Protein AF-A0A4Y2TNI6-F1 (afdb_monomer)

Sequence (140 aa):
MRSSSRESILFATGHGPFPSYLYRFRLHHSDICTCGEKGDPLHYATSCHMTLSYHFTKPSAENTLLWWKSVLSNKLSRIKISKLISFLTENENLIKQPPDATSSSDSDPDFSPSPRPQTYGLRPSRGSIPRTLISPPKSM

Radius of gyration: 30.67 Å; Cα contacts (8 Å, |Δi|>4): 118; chains: 1; bounding box: 80×52×59 Å

Solvent-accessible surface area (backbone atoms only — not comparable to full-atom values): 9098 Å² total; per-residue (Å²): 130,85,85,76,53,72,43,52,52,25,51,76,71,42,46,66,81,28,29,40,36,30,28,76,71,69,74,39,97,47,36,48,29,79,87,75,47,64,18,39,52,66,38,48,34,41,69,36,81,91,32,61,95,49,49,47,85,68,64,54,85,91,42,42,67,59,46,52,53,49,43,70,69,35,70,68,46,39,53,45,43,36,52,46,49,50,50,40,57,78,41,41,74,72,50,51,72,76,82,77,74,88,74,83,76,81,73,75,81,85,79,80,83,80,89,79,85,92,85,82,89,88,86,90,90,86,86,85,86,84,89,81,90,80,84,84,85,81,87,131

Organism: Araneus ventricosus (NCBI:txid182803)

Mean predicted aligned error: 15.19 Å

Secondary structure (DSSP, 8-state):
--PPPHHHHHHHHT-SS-HHHHHHTTSSS-SB-TTSSB--HHHHHHT-GGGGGGPPPPPPGGGHHHHHHHHHH-HHHHHHHHHHHHHHHHTGGGTSPPPPP---------------------------------PPPPP-

Structure (mmCIF, N/CA/C/O backbone):
data_AF-A0A4Y2TNI6-F1
#
_entry.id   AF-A0A4Y2TNI6-F1
#
loop_
_atom_site.group_PDB
_atom_site.id
_atom_site.type_symbol
_atom_site.label_atom_id
_atom_site.label_alt_id
_atom_site.label_comp_id
_atom_site.label_asym_id
_atom_site.label_entity_id
_atom_site.label_seq_id
_atom_site.pdbx_PDB_ins_code
_atom_site.Cartn_x
_atom_site.Cartn_y
_atom_site.Cartn_z
_atom_site.occupancy
_atom_site.B_iso_or_equiv
_atom_site.auth_seq_id
_atom_site.auth_comp_id
_atom_site.auth_asym_id
_atom_site.auth_atom_id
_atom_site.pdbx_PDB_model_num
ATOM 1 N N . MET A 1 1 ? -15.536 -12.983 14.834 1.00 43.75 1 MET A N 1
ATOM 2 C CA . MET A 1 1 ? -14.379 -12.854 13.917 1.00 43.75 1 MET A CA 1
ATOM 3 C C . MET A 1 1 ? -14.435 -11.481 13.263 1.00 43.75 1 MET A C 1
ATOM 5 O O . MET A 1 1 ? -15.490 -11.104 12.774 1.00 43.75 1 MET A O 1
ATOM 9 N N . ARG A 1 2 ? -13.358 -10.690 13.322 1.00 57.38 2 ARG A N 1
ATOM 10 C CA . ARG A 1 2 ? -13.290 -9.369 12.670 1.00 57.38 2 ARG A CA 1
ATOM 11 C C . ARG A 1 2 ? -13.332 -9.638 11.160 1.00 57.38 2 ARG A C 1
ATOM 13 O O . ARG A 1 2 ? -12.394 -10.243 10.654 1.00 57.38 2 ARG A O 1
ATOM 20 N N . SER A 1 3 ? -14.414 -9.289 10.459 1.00 57.88 3 SER A N 1
ATOM 21 C CA . SER A 1 3 ? -14.469 -9.504 9.008 1.00 57.88 3 SER A CA 1
ATOM 22 C C . SER A 1 3 ? -13.330 -8.712 8.357 1.00 57.88 3 SER A C 1
ATOM 24 O O . SER A 1 3 ? -13.149 -7.513 8.611 1.00 57.88 3 SER A O 1
ATOM 26 N N . SER A 1 4 ? -12.475 -9.416 7.618 1.00 67.50 4 SER A N 1
ATOM 27 C CA . SER A 1 4 ? -11.445 -8.801 6.785 1.00 67.50 4 SER A CA 1
ATOM 28 C C . SER A 1 4 ? -12.081 -8.469 5.441 1.00 67.50 4 SER A C 1
ATOM 30 O O . SER A 1 4 ? -12.823 -9.293 4.907 1.00 67.50 4 SER A O 1
ATOM 32 N N . SER A 1 5 ? -11.845 -7.268 4.913 1.00 86.12 5 SER A N 1
ATOM 33 C CA . SER A 1 5 ? -12.307 -6.930 3.564 1.00 86.12 5 SER A CA 1
ATOM 34 C C . SER A 1 5 ? -11.434 -7.631 2.522 1.00 86.12 5 SER A C 1
ATOM 36 O O . SER A 1 5 ? -10.264 -7.929 2.788 1.00 86.12 5 SER A O 1
ATOM 38 N N . ARG A 1 6 ? -11.981 -7.874 1.325 1.00 92.88 6 ARG A N 1
ATOM 39 C CA . ARG A 1 6 ? -11.230 -8.446 0.195 1.00 92.88 6 ARG A CA 1
ATOM 40 C C . ARG A 1 6 ? -9.945 -7.658 -0.065 1.00 92.88 6 ARG A C 1
ATOM 42 O O . ARG A 1 6 ? -8.889 -8.255 -0.232 1.00 92.88 6 ARG A O 1
ATOM 49 N N . GLU A 1 7 ? -10.010 -6.331 -0.021 1.00 94.69 7 GLU A N 1
ATOM 50 C CA . GLU A 1 7 ? -8.860 -5.454 -0.272 1.00 94.69 7 GLU A CA 1
ATOM 51 C C . GLU A 1 7 ? -7.790 -5.588 0.815 1.00 94.69 7 GLU A C 1
ATOM 53 O O . GLU A 1 7 ? -6.602 -5.574 0.509 1.00 94.69 7 GLU A O 1
ATOM 58 N N . SER A 1 8 ? -8.192 -5.781 2.078 1.00 93.19 8 SER A N 1
ATOM 59 C CA . SER A 1 8 ? -7.243 -6.018 3.174 1.00 93.19 8 SER A CA 1
ATOM 60 C C . SER A 1 8 ? -6.477 -7.329 2.975 1.00 93.19 8 SER A C 1
ATOM 62 O O . SER A 1 8 ? -5.286 -7.395 3.268 1.00 93.19 8 SER A O 1
ATOM 64 N N . ILE A 1 9 ? -7.146 -8.368 2.461 1.00 94.50 9 ILE A N 1
ATOM 65 C CA . ILE A 1 9 ? -6.521 -9.661 2.148 1.00 94.50 9 ILE A CA 1
ATOM 66 C C . ILE A 1 9 ? -5.551 -9.511 0.974 1.00 94.50 9 ILE A C 1
ATOM 68 O O . ILE A 1 9 ? -4.411 -9.960 1.073 1.00 94.50 9 ILE A O 1
ATOM 72 N N . LEU A 1 10 ? -5.978 -8.851 -0.107 1.00 95.62 10 LEU A N 1
ATOM 73 C CA . LEU A 1 10 ? -5.131 -8.569 -1.270 1.00 95.62 10 LEU A CA 1
ATOM 74 C C . LEU A 1 10 ? -3.859 -7.822 -0.857 1.00 95.62 10 LEU A C 1
ATOM 76 O O . LEU A 1 10 ? -2.754 -8.272 -1.138 1.00 95.62 10 LEU A O 1
ATOM 80 N N . PHE A 1 11 ? -4.014 -6.747 -0.087 1.00 96.25 11 PHE A N 1
ATOM 81 C CA . PHE A 1 11 ? -2.901 -5.958 0.423 1.00 96.25 11 PHE A CA 1
ATOM 82 C C . PHE A 1 11 ? -1.943 -6.779 1.303 1.00 96.25 11 PHE A C 1
ATOM 84 O O . PHE A 1 11 ? -0.738 -6.772 1.068 1.00 96.25 11 PHE A O 1
ATOM 91 N N . ALA A 1 12 ? -2.465 -7.532 2.279 1.00 95.12 12 ALA A N 1
ATOM 92 C CA . ALA A 1 12 ? -1.649 -8.310 3.219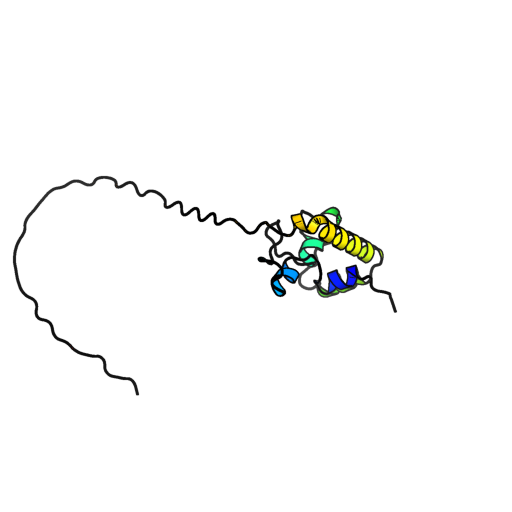 1.00 95.12 12 ALA A CA 1
ATOM 93 C C . ALA A 1 12 ? -0.884 -9.465 2.558 1.00 95.12 12 ALA A C 1
ATOM 95 O O . ALA A 1 12 ? 0.217 -9.811 2.976 1.00 95.12 12 ALA A O 1
ATOM 96 N N . THR A 1 13 ? -1.480 -10.084 1.543 1.00 95.06 13 THR A N 1
ATOM 97 C CA . THR A 1 13 ? -0.887 -11.222 0.823 1.00 95.06 13 THR A CA 1
ATOM 98 C C . THR A 1 13 ? -0.076 -10.788 -0.395 1.00 95.06 13 THR A C 1
ATOM 100 O O . THR A 1 13 ? 0.467 -11.637 -1.104 1.00 95.06 13 THR A O 1
ATOM 103 N N . GLY A 1 14 ? -0.038 -9.484 -0.679 1.00 95.38 14 GLY A N 1
ATOM 104 C CA . GLY A 1 14 ? 0.512 -8.930 -1.907 1.00 95.38 14 GLY A CA 1
ATOM 105 C C . GLY A 1 14 ? -0.146 -9.463 -3.169 1.00 95.38 14 GLY A C 1
ATOM 106 O O . GLY A 1 14 ? 0.529 -9.597 -4.173 1.00 95.38 14 GLY A O 1
ATOM 107 N N . HIS A 1 15 ? -1.431 -9.808 -3.120 1.00 93.44 15 HIS A N 1
ATOM 108 C CA . HIS A 1 15 ? -2.215 -10.187 -4.294 1.00 93.44 15 HIS A CA 1
ATOM 109 C C . HIS A 1 15 ? -2.911 -8.972 -4.905 1.00 93.44 15 HIS A C 1
ATOM 111 O O . HIS A 1 15 ? -3.199 -7.995 -4.219 1.00 93.44 15 HIS A O 1
ATOM 117 N N . GLY A 1 16 ? -3.257 -9.064 -6.187 1.00 90.50 16 GLY A N 1
ATOM 118 C CA . GLY A 1 16 ? -4.058 -8.050 -6.874 1.00 90.50 16 GLY A CA 1
ATOM 119 C C . GLY A 1 16 ? -3.227 -7.190 -7.831 1.00 90.50 16 GLY A C 1
ATOM 120 O O . GLY A 1 16 ? -2.380 -7.748 -8.530 1.00 90.50 16 GLY A O 1
ATOM 121 N N . PRO A 1 17 ? -3.467 -5.867 -7.906 1.00 92.31 17 PRO A N 1
ATOM 122 C CA . PRO A 1 17 ? -2.933 -4.990 -8.955 1.00 92.31 17 PRO A CA 1
ATOM 123 C C . PRO A 1 17 ? -1.476 -4.559 -8.697 1.00 92.31 17 PRO A C 1
ATOM 125 O O . PRO A 1 17 ? -1.100 -3.419 -8.945 1.00 92.31 17 PRO A O 1
ATOM 128 N N . PHE A 1 18 ? -0.651 -5.447 -8.144 1.00 94.81 18 PHE A N 1
ATOM 129 C CA . PHE A 1 18 ? 0.743 -5.154 -7.819 1.00 94.81 18 PHE A CA 1
ATOM 130 C C . PHE A 1 18 ? 1.665 -5.731 -8.901 1.00 94.81 18 PHE A C 1
ATOM 132 O O . PHE A 1 18 ? 1.598 -6.942 -9.134 1.00 94.81 18 PHE A O 1
ATOM 139 N N . PRO A 1 19 ? 2.565 -4.942 -9.524 1.00 94.62 19 PRO A N 1
ATOM 140 C CA . PRO A 1 19 ? 3.543 -5.455 -10.487 1.00 94.62 19 PRO A CA 1
ATOM 141 C C . PRO A 1 19 ? 4.306 -6.679 -9.975 1.00 94.62 19 PRO A C 1
ATOM 143 O O . PRO A 1 19 ? 4.417 -7.678 -10.679 1.00 94.62 19 PRO A O 1
ATOM 146 N N . SER A 1 20 ? 4.732 -6.662 -8.708 1.00 95.88 20 SER A N 1
ATOM 147 C CA . SER A 1 20 ? 5.424 -7.795 -8.075 1.00 95.88 20 SER A CA 1
ATOM 148 C C . SER A 1 20 ? 4.613 -9.090 -8.039 1.00 95.88 20 SER A C 1
ATOM 150 O O . SER A 1 20 ? 5.168 -10.178 -8.204 1.00 95.88 20 SER A O 1
ATOM 152 N N . TYR A 1 21 ? 3.295 -8.990 -7.873 1.00 95.56 21 TYR A N 1
ATOM 153 C CA . TYR A 1 21 ? 2.392 -10.132 -7.938 1.00 95.56 21 TYR A CA 1
ATOM 154 C C . TYR A 1 21 ? 2.217 -10.624 -9.370 1.00 95.56 21 TYR A C 1
ATOM 156 O O . TYR A 1 21 ? 2.372 -11.814 -9.643 1.00 95.56 21 TYR A O 1
ATOM 164 N N . LEU A 1 22 ? 1.905 -9.707 -10.286 1.00 93.75 22 LEU A N 1
ATOM 165 C CA . LEU A 1 22 ? 1.622 -10.032 -11.681 1.00 93.75 22 LEU A CA 1
ATOM 166 C C . LEU A 1 22 ? 2.845 -10.650 -12.368 1.00 93.75 22 LEU A C 1
ATOM 168 O O . LEU A 1 22 ? 2.706 -11.650 -13.072 1.00 93.75 22 LEU A O 1
ATOM 172 N N . TYR A 1 23 ? 4.040 -10.125 -12.096 1.00 94.62 23 TYR A N 1
ATOM 173 C CA . TYR A 1 23 ? 5.307 -10.678 -12.570 1.00 94.62 23 TYR A CA 1
ATOM 174 C C . TYR A 1 23 ? 5.525 -12.117 -12.090 1.00 94.62 23 TYR A C 1
ATOM 176 O O . TYR A 1 23 ? 5.837 -13.002 -12.889 1.00 94.62 23 TYR A O 1
ATOM 184 N N . ARG A 1 24 ? 5.264 -12.396 -10.803 1.00 96.00 24 ARG A N 1
ATOM 185 C CA . ARG A 1 24 ? 5.402 -13.745 -10.227 1.00 96.00 24 ARG A C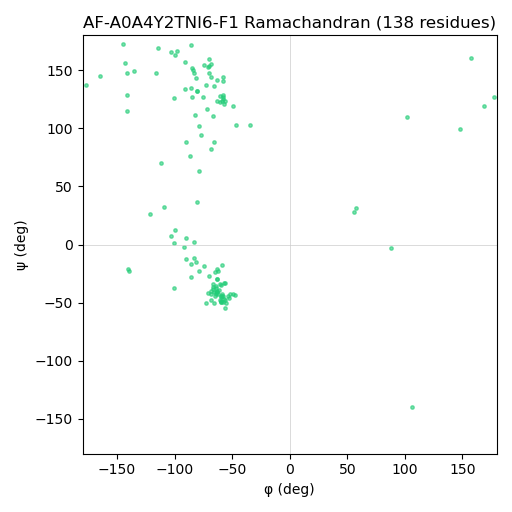A 1
ATOM 186 C C . ARG A 1 24 ? 4.556 -14.792 -10.960 1.00 96.00 24 ARG A C 1
ATOM 188 O O . ARG A 1 24 ? 4.976 -15.941 -11.067 1.00 96.00 24 ARG A O 1
ATOM 195 N N . PHE A 1 25 ? 3.389 -14.402 -11.469 1.00 94.12 25 PHE A N 1
ATOM 196 C CA . PHE A 1 25 ? 2.483 -15.278 -12.221 1.00 94.12 25 PHE A CA 1
ATOM 197 C C . PHE A 1 25 ? 2.585 -15.120 -13.742 1.00 94.12 25 PHE A C 1
ATOM 199 O O . PHE A 1 25 ? 1.733 -15.636 -14.459 1.00 94.12 25 PHE A O 1
ATOM 206 N N . ARG A 1 26 ? 3.623 -14.435 -14.245 1.00 93.88 26 ARG A N 1
ATOM 207 C CA . ARG A 1 26 ? 3.839 -14.178 -15.681 1.00 93.88 26 ARG A CA 1
ATOM 208 C C . ARG A 1 26 ? 2.656 -13.477 -16.366 1.00 93.88 26 ARG A C 1
ATOM 210 O O . ARG A 1 26 ? 2.445 -13.636 -17.563 1.00 93.88 26 ARG A O 1
ATOM 217 N N . LEU A 1 27 ? 1.895 -12.695 -15.602 1.00 91.38 27 LEU A N 1
ATOM 218 C CA . LEU A 1 27 ? 0.809 -11.839 -16.093 1.00 91.38 27 LEU A CA 1
ATOM 219 C C . LEU A 1 27 ? 1.311 -10.433 -16.465 1.00 91.38 27 LEU A C 1
ATOM 221 O O . LEU A 1 27 ? 0.582 -9.658 -17.078 1.00 91.38 27 LEU A O 1
ATOM 225 N N . HIS A 1 28 ? 2.543 -10.097 -16.077 1.00 90.06 28 HIS A N 1
ATOM 226 C CA . HIS A 1 28 ? 3.229 -8.853 -16.410 1.00 90.06 28 HIS A CA 1
ATOM 227 C C . HIS A 1 28 ? 4.724 -9.115 -16.645 1.00 90.06 28 HIS A C 1
ATOM 229 O O . HIS A 1 28 ? 5.264 -10.103 -16.144 1.00 90.06 28 HIS A O 1
ATOM 235 N N . HIS A 1 29 ? 5.387 -8.245 -17.410 1.00 90.88 29 HIS A N 1
ATOM 236 C CA . HIS A 1 29 ? 6.776 -8.431 -17.854 1.00 90.88 29 HIS A CA 1
ATOM 237 C C . HIS A 1 29 ? 7.824 -7.937 -16.840 1.00 90.88 29 HIS A C 1
ATOM 239 O O . HIS A 1 29 ? 8.983 -8.324 -16.936 1.00 90.88 29 HIS A O 1
ATOM 245 N N . SER A 1 30 ? 7.424 -7.119 -15.864 1.00 92.00 30 SER A N 1
ATOM 246 C CA . SER A 1 30 ? 8.311 -6.528 -14.851 1.00 92.00 30 SER A CA 1
ATOM 247 C C . SER A 1 30 ? 7.643 -6.480 -13.473 1.00 92.00 30 SER A C 1
ATOM 249 O O . SER A 1 30 ? 6.424 -6.318 -13.382 1.00 92.00 30 SER A O 1
ATOM 251 N N . ASP A 1 31 ? 8.417 -6.611 -12.394 1.00 94.94 31 ASP A N 1
ATOM 252 C CA . ASP A 1 31 ? 7.949 -6.376 -11.021 1.00 94.94 31 ASP A CA 1
ATOM 253 C C . ASP A 1 31 ? 8.125 -4.923 -10.557 1.00 94.94 31 ASP A C 1
ATOM 255 O O . ASP A 1 31 ? 7.837 -4.606 -9.399 1.00 94.94 31 ASP A O 1
ATOM 259 N N . ILE A 1 32 ? 8.565 -4.038 -11.452 1.00 94.25 32 ILE A N 1
ATOM 260 C CA . ILE A 1 32 ? 8.868 -2.637 -11.173 1.00 94.25 32 ILE A CA 1
ATOM 261 C C . ILE A 1 32 ? 7.626 -1.761 -11.400 1.00 94.25 32 ILE A C 1
ATOM 263 O O . ILE A 1 32 ? 6.897 -1.902 -12.379 1.00 94.25 32 ILE A O 1
ATOM 267 N N . CYS A 1 33 ? 7.367 -0.868 -10.447 1.00 92.00 33 CYS A N 1
ATOM 268 C CA . CYS A 1 33 ? 6.390 0.211 -10.522 1.00 92.00 33 CYS A CA 1
ATOM 269 C C . CYS A 1 33 ? 6.842 1.260 -11.543 1.00 92.00 33 CYS A C 1
ATOM 271 O O . CYS A 1 33 ? 8.035 1.459 -11.758 1.00 92.00 33 CYS A O 1
ATOM 273 N N . THR A 1 34 ? 5.913 2.022 -12.112 1.00 89.25 34 THR A N 1
ATOM 274 C CA . THR A 1 34 ? 6.234 3.122 -13.035 1.00 89.25 34 THR A CA 1
ATOM 275 C C . THR A 1 34 ? 7.134 4.203 -12.440 1.00 89.25 34 THR A C 1
ATOM 277 O O . THR A 1 34 ? 7.779 4.925 -13.193 1.00 89.25 34 THR A O 1
ATOM 280 N N . CYS A 1 35 ? 7.252 4.281 -11.114 1.00 90.69 35 CYS A N 1
ATOM 281 C CA . CYS A 1 35 ? 8.210 5.157 -10.444 1.00 90.69 35 CYS A CA 1
ATOM 282 C C . CYS A 1 35 ? 9.638 4.584 -10.321 1.00 90.69 35 CYS A C 1
ATOM 284 O O . CYS A 1 35 ? 10.478 5.207 -9.677 1.00 90.69 35 CYS A O 1
ATOM 286 N N . GLY A 1 36 ? 9.908 3.387 -10.851 1.00 91.81 36 GLY A N 1
ATOM 287 C CA . GLY A 1 36 ? 11.234 2.757 -10.856 1.00 91.81 36 GLY A CA 1
ATOM 288 C C . GLY A 1 36 ? 11.590 1.912 -9.624 1.00 91.81 36 GLY A C 1
ATOM 289 O O . GLY A 1 36 ? 12.648 1.291 -9.610 1.00 91.81 36 GLY A O 1
ATOM 290 N N . GLU A 1 37 ? 10.730 1.835 -8.603 1.00 94.62 37 GLU A N 1
ATOM 291 C CA . GLU A 1 37 ? 10.916 0.928 -7.454 1.00 94.62 37 GLU A CA 1
ATOM 292 C C . GLU A 1 37 ? 10.097 -0.357 -7.620 1.00 94.62 37 GLU A C 1
ATOM 294 O O . GLU A 1 37 ? 9.181 -0.425 -8.435 1.00 94.62 37 GLU A O 1
ATOM 299 N N . LYS A 1 38 ? 10.370 -1.386 -6.813 1.00 95.50 38 LYS A N 1
ATOM 300 C CA . LYS A 1 38 ? 9.570 -2.616 -6.815 1.00 95.50 38 LYS A CA 1
ATOM 301 C C . LYS A 1 38 ? 8.095 -2.317 -6.517 1.00 95.50 38 LYS A C 1
ATOM 303 O O . LYS A 1 38 ? 7.760 -1.750 -5.481 1.00 95.50 38 LYS A O 1
ATOM 308 N N . GLY A 1 39 ? 7.201 -2.752 -7.401 1.00 95.19 39 GLY A N 1
ATOM 309 C CA . GLY A 1 39 ? 5.755 -2.576 -7.283 1.00 95.19 39 GLY A CA 1
ATOM 310 C C . GLY A 1 39 ? 5.129 -3.570 -6.309 1.00 95.19 39 GLY A C 1
ATOM 311 O O . GLY A 1 39 ? 4.340 -4.430 -6.709 1.00 95.19 39 GLY A O 1
ATOM 312 N N . ASP A 1 40 ? 5.511 -3.499 -5.038 1.00 96.50 40 ASP A N 1
ATOM 313 C CA . ASP A 1 40 ? 4.931 -4.287 -3.952 1.00 96.50 40 ASP A CA 1
ATOM 314 C C . ASP A 1 40 ? 3.967 -3.454 -3.079 1.00 96.50 40 ASP A C 1
ATOM 316 O O . ASP A 1 40 ? 3.919 -2.223 -3.182 1.00 96.50 40 ASP A O 1
ATOM 320 N N . PRO A 1 41 ? 3.141 -4.098 -2.235 1.00 97.00 41 PRO A N 1
ATOM 321 C CA . PRO A 1 41 ? 2.174 -3.376 -1.415 1.00 97.00 41 PRO A CA 1
ATOM 322 C C . PRO A 1 41 ? 2.810 -2.369 -0.451 1.00 97.00 41 PRO A C 1
ATOM 324 O O . PRO A 1 41 ? 2.213 -1.327 -0.181 1.00 97.00 41 PRO A O 1
ATOM 327 N N . LEU A 1 42 ? 4.003 -2.664 0.080 1.00 97.12 42 LEU A N 1
ATOM 328 C CA . LEU A 1 42 ? 4.675 -1.793 1.041 1.00 97.12 42 LEU A CA 1
ATOM 329 C C . LEU A 1 42 ? 5.127 -0.501 0.358 1.00 97.12 42 LEU A C 1
ATOM 331 O O . LEU A 1 42 ? 4.917 0.582 0.907 1.00 97.12 42 LEU A O 1
ATOM 335 N N . HIS A 1 43 ? 5.674 -0.612 -0.852 1.00 96.81 43 HIS A N 1
ATOM 336 C CA . HIS A 1 43 ? 6.043 0.520 -1.694 1.00 96.81 43 HIS A CA 1
ATOM 337 C C . HIS A 1 43 ? 4.846 1.453 -1.943 1.00 96.81 43 HIS A C 1
ATOM 339 O O . HIS A 1 43 ? 4.887 2.638 -1.597 1.00 96.81 43 HIS A O 1
ATOM 345 N N . TYR A 1 44 ? 3.722 0.926 -2.440 1.00 96.56 44 TYR A N 1
ATOM 346 C CA . TYR A 1 44 ? 2.521 1.740 -2.677 1.00 96.56 44 TYR A CA 1
ATOM 347 C C . TYR A 1 44 ? 1.924 2.338 -1.402 1.00 96.56 44 TYR A C 1
ATOM 349 O O . TYR A 1 44 ? 1.320 3.412 -1.433 1.00 96.56 44 TYR A O 1
ATOM 357 N N . ALA A 1 45 ? 2.083 1.664 -0.269 1.00 97.44 45 ALA A N 1
ATOM 358 C CA . ALA A 1 45 ? 1.581 2.147 1.004 1.00 97.44 45 ALA A CA 1
ATOM 359 C C . ALA A 1 45 ? 2.485 3.184 1.676 1.00 97.44 45 ALA A C 1
ATOM 361 O O . ALA A 1 45 ? 2.022 3.806 2.628 1.00 97.44 45 ALA A O 1
ATOM 362 N N . THR A 1 46 ? 3.745 3.362 1.264 1.00 97.81 46 THR A N 1
ATOM 363 C CA . THR A 1 46 ? 4.706 4.154 2.060 1.00 97.81 46 THR A CA 1
ATOM 364 C C . THR A 1 46 ? 5.631 5.080 1.274 1.00 97.81 46 THR A C 1
ATOM 366 O O . THR A 1 46 ? 6.138 6.023 1.877 1.00 97.81 46 THR A O 1
ATOM 369 N N . SER A 1 47 ? 5.878 4.843 -0.020 1.00 96.88 47 SER A N 1
ATOM 370 C CA . SER A 1 47 ? 6.859 5.630 -0.789 1.00 96.88 47 SER A CA 1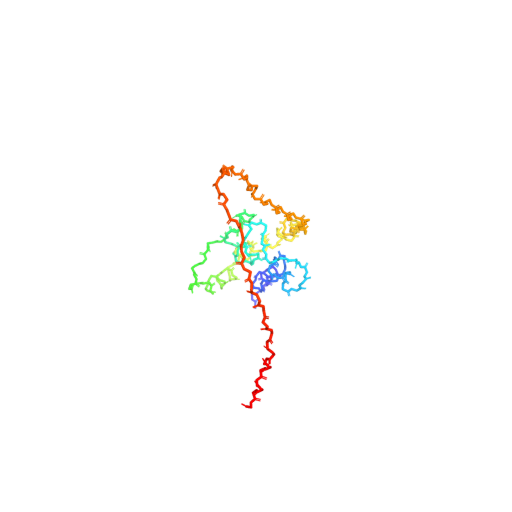
ATOM 371 C C . SER A 1 47 ? 6.455 5.973 -2.223 1.00 96.88 47 SER A C 1
ATOM 373 O O . SER A 1 47 ? 6.980 6.942 -2.765 1.00 96.88 47 SER A O 1
ATOM 375 N N . CYS A 1 48 ? 5.518 5.254 -2.846 1.00 95.75 48 CYS A N 1
ATOM 376 C CA . CYS A 1 48 ? 5.164 5.510 -4.245 1.00 95.75 48 CYS A CA 1
ATOM 377 C C . CYS A 1 48 ? 4.577 6.916 -4.457 1.00 95.75 48 CYS A C 1
ATOM 379 O O . CYS A 1 48 ? 3.540 7.253 -3.880 1.00 95.75 48 CYS A O 1
ATOM 381 N N . HIS A 1 49 ? 5.172 7.720 -5.342 1.00 93.44 49 HIS A N 1
ATOM 382 C CA . HIS A 1 49 ? 4.681 9.079 -5.614 1.00 93.44 49 HIS A CA 1
ATOM 383 C C . HIS A 1 49 ? 3.255 9.102 -6.198 1.00 93.44 49 HIS A C 1
ATOM 385 O O . HIS A 1 49 ? 2.553 10.101 -6.074 1.00 93.44 49 HIS A O 1
ATOM 391 N N . MET A 1 50 ? 2.800 8.013 -6.826 1.00 92.12 50 MET A N 1
ATOM 392 C CA . MET A 1 50 ? 1.453 7.928 -7.403 1.00 92.12 50 MET A CA 1
ATOM 393 C C . MET A 1 50 ? 0.359 7.765 -6.347 1.00 92.12 50 MET A C 1
ATOM 395 O O . MET A 1 50 ? -0.812 8.000 -6.630 1.00 92.12 50 MET A O 1
ATOM 399 N N . THR A 1 51 ? 0.715 7.349 -5.132 1.00 95.94 51 THR A N 1
ATOM 400 C CA . THR A 1 51 ? -0.240 7.001 -4.073 1.00 95.94 51 THR A CA 1
ATOM 401 C C . THR A 1 51 ? -0.043 7.835 -2.812 1.00 95.94 51 THR A C 1
ATOM 403 O O . THR A 1 51 ? -0.440 7.404 -1.731 1.00 95.94 51 THR A O 1
ATOM 406 N N . LEU A 1 52 ? 0.504 9.052 -2.941 1.00 96.06 52 LEU A N 1
ATOM 407 C CA . LEU A 1 52 ? 0.784 9.976 -1.828 1.00 96.06 52 LEU A CA 1
ATOM 408 C C . LEU A 1 52 ? -0.403 10.137 -0.860 1.00 96.06 52 LEU A C 1
ATOM 410 O O . LEU A 1 52 ? -0.240 10.061 0.356 1.00 96.06 52 LEU A O 1
ATOM 414 N N . SER A 1 53 ? -1.630 10.269 -1.375 1.00 96.62 53 SER A N 1
ATOM 415 C CA . SER A 1 53 ? -2.848 10.393 -0.553 1.00 96.62 53 SER A CA 1
ATOM 416 C C . SER A 1 53 ? -3.141 9.156 0.312 1.00 96.62 53 SER A C 1
ATOM 418 O O . SER A 1 53 ? -3.841 9.235 1.327 1.00 96.62 53 SER A O 1
ATOM 420 N N . TY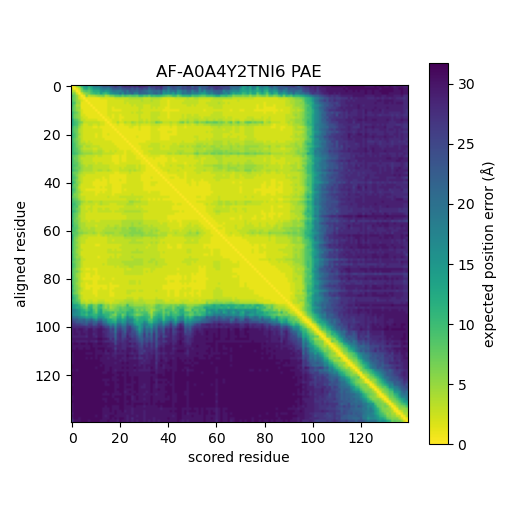R A 1 54 ? -2.591 8.003 -0.064 1.00 96.38 54 TYR A N 1
ATOM 421 C CA . TYR A 1 54 ? -2.776 6.715 0.596 1.00 96.38 54 TYR A CA 1
ATOM 422 C C . TYR A 1 54 ? -1.606 6.318 1.502 1.00 96.38 54 TYR A C 1
ATOM 424 O O . TYR A 1 54 ? -1.684 5.277 2.155 1.00 96.38 54 TYR A O 1
ATOM 432 N N . HIS A 1 55 ? -0.579 7.160 1.635 1.00 97.88 55 HIS A N 1
ATOM 433 C CA . HIS A 1 55 ? 0.612 6.814 2.403 1.00 97.88 55 HIS A CA 1
ATOM 434 C C . HIS A 1 55 ? 0.355 6.637 3.896 1.00 97.88 55 HIS A C 1
ATOM 436 O O . HIS A 1 55 ? -0.332 7.421 4.556 1.00 97.88 55 HIS A O 1
ATOM 442 N N . PHE A 1 56 ? 0.949 5.592 4.436 1.00 97.69 56 PHE A N 1
ATOM 443 C CA . PHE A 1 56 ? 1.179 5.378 5.849 1.00 97.69 56 PHE A CA 1
ATOM 444 C C . PHE A 1 56 ? 2.626 5.745 6.168 1.00 97.69 56 PHE A C 1
ATOM 446 O O . PHE A 1 56 ? 3.485 5.799 5.290 1.00 97.69 56 PHE A O 1
ATOM 453 N N . THR A 1 57 ? 2.916 5.943 7.450 1.00 96.81 57 THR A N 1
ATOM 454 C CA . THR A 1 57 ? 4.295 6.099 7.911 1.00 96.81 57 THR A CA 1
ATOM 455 C C . THR A 1 57 ? 5.105 4.864 7.533 1.00 96.81 57 THR A C 1
ATOM 457 O O . THR A 1 57 ? 4.706 3.746 7.864 1.00 96.81 57 THR A O 1
ATOM 460 N N . LYS A 1 58 ? 6.237 5.060 6.854 1.00 96.00 58 LYS A N 1
ATOM 461 C CA . LYS A 1 58 ? 7.153 3.976 6.494 1.00 96.00 58 LYS A CA 1
ATOM 462 C C . LYS A 1 58 ? 7.671 3.279 7.763 1.00 96.00 58 LYS A C 1
ATOM 464 O O . LYS A 1 58 ? 8.151 3.973 8.663 1.00 96.00 58 LYS A O 1
ATOM 469 N N . PRO A 1 59 ? 7.573 1.943 7.875 1.00 96.38 59 PRO A N 1
ATOM 470 C CA . PRO A 1 59 ? 8.127 1.236 9.022 1.00 96.38 59 PRO A CA 1
ATOM 471 C C . PRO A 1 59 ? 9.657 1.226 8.989 1.00 96.38 59 PRO A C 1
ATOM 473 O O . PRO A 1 59 ? 10.266 1.233 7.918 1.00 96.38 59 PRO A O 1
ATOM 476 N N . SER A 1 60 ? 10.284 1.137 10.166 1.00 96.00 60 SER A N 1
ATOM 477 C CA . SER A 1 60 ? 11.675 0.687 10.250 1.00 96.00 60 SER A CA 1
ATOM 478 C C . SER A 1 60 ? 11.757 -0.805 9.915 1.00 96.00 60 SER A C 1
ATOM 480 O O . SER A 1 60 ? 10.793 -1.545 10.133 1.00 96.00 60 SER A O 1
ATOM 482 N N . ALA A 1 61 ? 12.913 -1.260 9.423 1.00 94.56 61 ALA A N 1
ATOM 483 C CA . ALA A 1 61 ? 13.115 -2.656 9.030 1.00 94.56 61 ALA A CA 1
ATOM 484 C C . ALA A 1 61 ? 12.726 -3.637 10.155 1.00 94.56 61 ALA A C 1
ATOM 486 O O . ALA A 1 61 ? 11.950 -4.566 9.924 1.00 94.56 61 ALA A O 1
ATOM 487 N N . GLU A 1 62 ? 13.161 -3.352 11.384 1.00 97.19 62 GLU A N 1
ATOM 488 C CA . GLU A 1 62 ? 12.894 -4.145 12.594 1.00 97.19 62 GLU A CA 1
ATOM 489 C C . GLU A 1 62 ? 11.403 -4.213 12.970 1.00 97.19 62 GLU A C 1
ATOM 491 O O . GLU A 1 62 ? 10.940 -5.214 13.513 1.00 97.19 62 GLU A O 1
ATOM 496 N N . ASN A 1 63 ? 10.621 -3.180 12.637 1.00 96.00 63 ASN A N 1
ATOM 497 C CA . ASN A 1 63 ? 9.217 -3.057 13.041 1.00 96.00 63 ASN A CA 1
ATOM 498 C C . ASN A 1 63 ? 8.215 -3.375 11.927 1.00 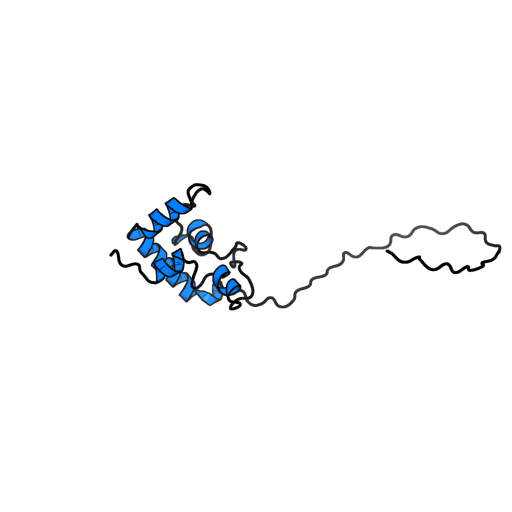96.00 63 ASN A C 1
ATOM 500 O O . ASN A 1 63 ? 7.007 -3.208 12.120 1.00 96.00 63 ASN A O 1
ATOM 504 N N . THR A 1 64 ? 8.676 -3.870 10.777 1.00 95.25 64 THR A N 1
ATOM 505 C CA . THR A 1 64 ? 7.824 -4.150 9.611 1.00 95.25 64 THR A CA 1
ATOM 506 C C . THR A 1 64 ? 6.632 -5.045 9.971 1.00 95.25 64 THR A C 1
ATOM 508 O O . THR A 1 64 ? 5.493 -4.738 9.623 1.00 95.25 64 THR A O 1
ATOM 511 N N . LEU A 1 65 ? 6.842 -6.116 10.745 1.00 95.94 65 LEU A N 1
ATOM 512 C CA . LEU A 1 65 ? 5.758 -7.027 11.139 1.00 95.94 65 LEU A CA 1
ATOM 513 C C . LEU A 1 65 ? 4.720 -6.364 12.061 1.00 95.94 65 LEU A C 1
ATOM 515 O O . LEU A 1 65 ? 3.518 -6.594 11.914 1.00 95.94 65 LEU A O 1
ATOM 519 N N . LEU A 1 66 ? 5.168 -5.551 13.022 1.00 97.06 66 LEU A N 1
ATOM 520 C CA . LEU A 1 66 ? 4.274 -4.815 13.923 1.00 97.06 66 LEU A CA 1
ATOM 521 C C . LEU A 1 66 ? 3.464 -3.768 13.159 1.00 97.06 66 LEU A C 1
ATOM 523 O O . LEU A 1 66 ? 2.270 -3.603 13.411 1.00 97.06 66 LEU A O 1
ATOM 527 N N . TRP A 1 67 ? 4.092 -3.119 12.183 1.00 97.44 67 TRP A N 1
ATOM 528 C CA . TRP A 1 67 ? 3.427 -2.193 11.283 1.00 97.44 67 TRP A CA 1
ATOM 529 C C . TRP A 1 67 ? 2.304 -2.876 10.499 1.00 97.44 67 TRP A C 1
ATOM 531 O O . TRP A 1 67 ? 1.168 -2.402 10.544 1.00 97.44 67 TRP A O 1
ATOM 541 N N . TRP A 1 68 ? 2.566 -4.043 9.896 1.00 96.50 68 TRP A N 1
ATOM 542 C CA . TRP A 1 68 ? 1.542 -4.830 9.198 1.00 96.50 68 TRP A CA 1
ATOM 543 C C . TRP A 1 68 ? 0.369 -5.173 10.116 1.00 96.50 68 TRP A C 1
ATOM 545 O O . TRP A 1 68 ? -0.791 -4.950 9.765 1.00 96.50 68 TRP A O 1
ATOM 555 N N . LYS A 1 69 ? 0.659 -5.652 11.332 1.00 96.06 69 LYS A N 1
ATOM 556 C CA . LYS A 1 69 ? -0.372 -5.957 12.334 1.00 96.06 69 LYS A CA 1
ATOM 557 C C . LYS A 1 69 ? -1.210 -4.726 12.682 1.00 96.06 69 LYS A C 1
ATOM 559 O O . LYS A 1 69 ? -2.434 -4.833 12.748 1.00 96.06 69 LYS A O 1
ATOM 564 N N . SER A 1 70 ? -0.581 -3.568 12.880 1.00 96.00 70 SER A N 1
ATOM 565 C CA . SER A 1 70 ? -1.262 -2.314 13.224 1.00 96.00 70 SER A CA 1
ATOM 566 C C . SER A 1 70 ? -2.166 -1.823 12.089 1.00 96.00 70 SER A C 1
ATOM 568 O O . SER A 1 70 ? -3.362 -1.589 12.294 1.00 96.00 70 SER A O 1
ATOM 570 N N . VAL A 1 71 ? -1.624 -1.759 10.870 1.00 96.06 71 VAL A N 1
ATOM 571 C CA . VAL A 1 71 ? -2.333 -1.328 9.659 1.00 96.06 71 VAL A CA 1
ATOM 572 C C . VAL A 1 71 ? -3.548 -2.217 9.382 1.00 96.06 71 VAL A C 1
ATOM 574 O O . VAL A 1 71 ? -4.632 -1.705 9.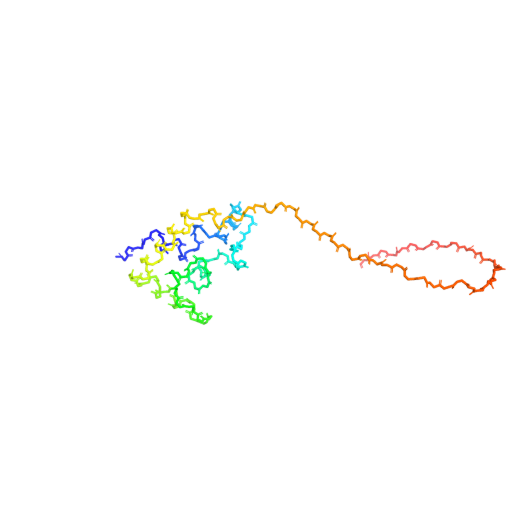106 1.00 96.06 71 VAL A O 1
ATOM 577 N N . LEU A 1 72 ? -3.415 -3.537 9.537 1.00 95.12 72 LEU A N 1
ATOM 578 C CA . LEU A 1 72 ? -4.512 -4.482 9.300 1.00 95.12 72 LEU A CA 1
ATOM 579 C C . LEU A 1 72 ? -5.528 -4.547 10.455 1.00 95.12 72 LEU A C 1
ATOM 581 O O . LEU A 1 72 ? -6.684 -4.915 10.241 1.00 95.12 72 LEU A O 1
ATOM 585 N N . SER A 1 73 ? -5.146 -4.171 11.677 1.00 94.38 73 SER A N 1
ATOM 586 C CA . SER A 1 73 ? -6.048 -4.200 12.843 1.00 94.38 73 SER A CA 1
ATOM 587 C C . SER A 1 73 ? -6.902 -2.934 12.978 1.00 94.38 73 SER A C 1
ATOM 589 O O . SER A 1 73 ? -8.017 -2.977 13.525 1.00 94.38 73 SER A O 1
ATOM 591 N N . ASN A 1 74 ? -6.402 -1.800 12.481 1.00 94.88 74 ASN A N 1
ATOM 592 C CA . ASN A 1 74 ? -7.053 -0.498 12.587 1.00 94.88 74 ASN A CA 1
ATOM 593 C C . ASN A 1 74 ? -8.156 -0.312 11.522 1.00 94.88 74 ASN A C 1
ATOM 595 O O . ASN A 1 74 ? -7.959 -0.553 10.332 1.00 94.88 74 ASN A O 1
ATOM 599 N N . LYS A 1 75 ? -9.349 0.143 11.940 1.00 94.62 75 LYS A N 1
ATOM 600 C CA . LYS A 1 75 ? -10.505 0.323 11.040 1.00 94.62 75 LYS A CA 1
ATOM 601 C C . LYS A 1 75 ? -10.265 1.395 9.970 1.00 94.62 75 LYS A C 1
ATOM 603 O O . LYS A 1 75 ? -10.603 1.157 8.815 1.00 94.62 75 LYS A O 1
ATOM 608 N N . LEU A 1 76 ? -9.699 2.543 10.339 1.00 95.81 76 LEU A N 1
ATOM 609 C CA . LEU A 1 76 ? -9.427 3.639 9.404 1.00 95.81 76 LEU A CA 1
ATOM 610 C C . LEU A 1 76 ? -8.325 3.255 8.419 1.00 95.81 76 LEU A C 1
ATOM 612 O O . LEU A 1 76 ? -8.463 3.503 7.223 1.00 95.81 76 LEU A O 1
ATOM 616 N N . SER A 1 77 ? -7.287 2.567 8.899 1.00 96.44 77 SER A N 1
ATOM 617 C CA . SER A 1 77 ? -6.235 2.028 8.036 1.00 96.44 77 SER A CA 1
ATOM 618 C C . SER A 1 77 ? -6.797 1.052 7.006 1.00 96.44 77 SER A C 1
ATOM 620 O O . SER A 1 77 ? -6.493 1.187 5.827 1.00 96.44 77 SER A O 1
ATOM 622 N N . ARG A 1 78 ? -7.699 0.141 7.396 1.00 95.56 78 ARG A N 1
ATOM 623 C CA . ARG A 1 78 ? -8.365 -0.762 6.440 1.00 95.56 78 ARG A CA 1
ATOM 624 C C . ARG A 1 78 ? -9.204 -0.028 5.392 1.00 95.56 78 ARG A C 1
ATOM 626 O O . ARG A 1 78 ? -9.167 -0.409 4.231 1.00 95.56 78 ARG A O 1
ATOM 633 N N . ILE A 1 79 ? -9.912 1.042 5.764 1.00 96.19 79 ILE A N 1
ATOM 634 C CA . ILE A 1 79 ? -10.640 1.879 4.790 1.00 96.19 79 ILE A CA 1
ATOM 635 C C . ILE A 1 79 ? -9.658 2.526 3.804 1.00 96.19 79 ILE A C 1
ATOM 637 O O . ILE A 1 79 ? -9.911 2.547 2.602 1.00 96.19 79 ILE A O 1
ATOM 641 N N . LYS A 1 80 ? -8.526 3.032 4.302 1.00 97.19 80 LYS A N 1
ATOM 642 C CA . LYS A 1 80 ? -7.477 3.636 3.474 1.00 97.19 80 LYS A CA 1
ATOM 643 C C . LYS A 1 80 ? -6.835 2.615 2.525 1.00 97.19 80 LYS A C 1
ATOM 645 O O . LYS A 1 80 ? -6.660 2.929 1.354 1.00 97.19 80 LYS A O 1
ATOM 650 N N . ILE A 1 81 ? -6.583 1.389 2.994 1.00 97.19 81 ILE A N 1
ATOM 651 C CA . ILE A 1 81 ? -6.137 0.256 2.166 1.00 97.19 81 ILE A CA 1
ATOM 652 C C . ILE A 1 81 ? -7.170 -0.070 1.089 1.00 97.19 81 ILE A C 1
ATOM 654 O O . ILE A 1 81 ? -6.800 -0.205 -0.071 1.00 97.19 81 ILE A O 1
ATOM 658 N N . SER A 1 82 ? -8.458 -0.166 1.436 1.00 96.25 82 SER A N 1
ATOM 659 C CA . SER A 1 82 ? -9.500 -0.436 0.441 1.00 96.25 82 SER A CA 1
ATOM 660 C C . SER A 1 82 ? -9.503 0.621 -0.664 1.00 96.25 82 SER A C 1
ATOM 662 O O . SER A 1 82 ? -9.502 0.260 -1.835 1.00 96.25 82 SER A O 1
ATOM 664 N N . LYS A 1 83 ? -9.398 1.910 -0.313 1.00 96.69 83 LYS A N 1
ATOM 665 C CA . LYS A 1 83 ? -9.294 2.989 -1.308 1.00 96.69 83 LYS A CA 1
ATOM 666 C C . LYS A 1 83 ? -8.025 2.896 -2.159 1.00 96.69 83 LYS A C 1
ATOM 668 O O . LYS A 1 83 ? -8.102 3.110 -3.362 1.00 96.69 83 LYS A O 1
ATOM 673 N N . LEU A 1 84 ? -6.885 2.546 -1.558 1.00 96.62 84 LEU A N 1
ATOM 674 C CA . LEU A 1 84 ? -5.633 2.322 -2.284 1.00 96.62 84 LEU A CA 1
ATOM 675 C C . LEU A 1 84 ? -5.784 1.199 -3.321 1.00 96.62 84 LEU A C 1
ATOM 677 O O . LEU A 1 84 ? -5.432 1.387 -4.478 1.00 96.62 84 LEU A O 1
ATOM 681 N N . ILE A 1 85 ? -6.330 0.047 -2.926 1.00 96.00 85 ILE A N 1
ATOM 682 C CA . ILE A 1 85 ? -6.523 -1.091 -3.836 1.00 96.00 85 ILE A CA 1
ATOM 683 C C . ILE A 1 85 ? -7.503 -0.744 -4.960 1.00 96.00 85 ILE A C 1
ATOM 685 O O . ILE A 1 85 ? -7.233 -1.081 -6.113 1.00 96.00 85 ILE A O 1
ATOM 689 N N . SER A 1 86 ? -8.610 -0.060 -4.651 1.00 95.12 86 SER A N 1
ATOM 690 C CA . SER A 1 86 ? -9.550 0.431 -5.667 1.00 95.12 86 SER A CA 1
ATOM 691 C C . SER A 1 86 ? -8.855 1.356 -6.662 1.00 95.12 86 SER A C 1
ATOM 693 O O . SER A 1 86 ? -8.913 1.098 -7.858 1.00 95.12 86 SER A O 1
ATOM 695 N N . PHE A 1 87 ? -8.099 2.343 -6.171 1.00 95.06 87 PHE A N 1
ATOM 696 C CA . PHE A 1 87 ? -7.335 3.258 -7.016 1.00 95.06 87 PHE A CA 1
ATOM 697 C C . PHE A 1 87 ? -6.370 2.517 -7.950 1.00 95.06 87 PHE A C 1
ATOM 699 O O . PHE A 1 87 ? -6.362 2.780 -9.149 1.00 95.06 87 PHE A O 1
ATOM 706 N N . LEU A 1 88 ? -5.594 1.561 -7.432 1.00 94.25 88 LEU A N 1
ATOM 707 C CA . LEU A 1 88 ? -4.665 0.776 -8.252 1.00 94.25 88 LEU A CA 1
ATOM 708 C C . LEU A 1 88 ? -5.391 -0.087 -9.295 1.00 94.25 88 LEU A C 1
ATOM 710 O O . LEU A 1 88 ? -4.898 -0.262 -10.402 1.00 94.25 88 LEU A O 1
ATOM 714 N N . THR A 1 89 ? -6.567 -0.614 -8.955 1.00 93.12 89 THR A N 1
ATOM 715 C CA . THR A 1 89 ? -7.369 -1.436 -9.874 1.00 93.12 89 THR A CA 1
ATOM 716 C C . THR A 1 89 ? -7.974 -0.593 -10.999 1.00 93.12 89 THR A C 1
ATOM 718 O O . THR A 1 89 ? -7.960 -1.007 -12.152 1.00 93.12 89 THR A O 1
ATOM 721 N N . GLU A 1 90 ? -8.483 0.597 -10.679 1.00 92.25 90 GLU A N 1
ATOM 722 C CA . GLU A 1 90 ? -9.073 1.530 -11.648 1.00 92.25 90 GLU A CA 1
ATOM 723 C C . GLU A 1 90 ? -8.025 2.146 -12.583 1.00 92.25 90 GLU A C 1
ATOM 725 O O . GLU A 1 90 ? -8.336 2.491 -13.718 1.00 92.25 90 GLU A O 1
ATOM 730 N N . ASN A 1 91 ? -6.778 2.253 -12.119 1.00 89.44 91 ASN A N 1
ATOM 731 C CA . ASN A 1 91 ? -5.667 2.855 -12.853 1.00 89.44 91 ASN A CA 1
ATOM 732 C C . ASN A 1 91 ? -4.647 1.804 -13.318 1.00 89.44 91 ASN A C 1
ATOM 734 O O . ASN A 1 91 ? -3.450 2.081 -13.386 1.00 89.44 91 ASN A O 1
ATOM 738 N N . GLU A 1 92 ? -5.098 0.586 -13.636 1.00 82.62 92 GLU A N 1
ATOM 739 C CA . GLU A 1 92 ? -4.220 -0.528 -14.020 1.00 82.62 92 GLU A CA 1
ATOM 740 C C . GLU A 1 92 ? -3.321 -0.185 -15.225 1.00 82.62 92 GLU A C 1
ATOM 742 O O . GLU A 1 92 ? -2.166 -0.604 -15.294 1.00 82.62 92 GLU A O 1
ATOM 747 N N . ASN A 1 93 ? -3.811 0.640 -16.151 1.00 76.25 93 ASN A N 1
ATOM 748 C CA . ASN A 1 93 ? -3.048 1.135 -17.298 1.00 76.25 93 ASN A CA 1
ATOM 749 C C . ASN A 1 93 ? -1.868 2.044 -16.908 1.00 76.25 93 ASN A C 1
ATOM 751 O O . ASN A 1 93 ? -0.927 2.164 -17.680 1.00 76.25 93 ASN A O 1
ATOM 755 N N . LEU A 1 94 ? -1.907 2.687 -15.735 1.00 70.38 94 LEU A N 1
ATOM 756 C CA . LEU A 1 94 ? -0.786 3.474 -15.207 1.00 70.38 94 LEU A CA 1
ATOM 757 C C . LEU A 1 94 ? 0.251 2.598 -14.489 1.00 70.38 94 LEU A C 1
ATOM 759 O O . LEU A 1 94 ? 1.323 3.081 -14.134 1.00 70.38 94 LEU A O 1
ATOM 763 N N . ILE A 1 95 ? -0.089 1.336 -14.225 1.00 70.69 95 ILE A N 1
ATOM 764 C CA . ILE A 1 95 ? 0.751 0.367 -13.514 1.00 70.69 95 ILE A CA 1
ATOM 765 C C . ILE A 1 95 ? 1.436 -0.570 -14.512 1.00 70.69 95 ILE A C 1
ATOM 767 O O . ILE A 1 95 ? 2.596 -0.932 -14.329 1.00 70.69 95 ILE A O 1
ATOM 771 N N . LYS A 1 96 ? 0.731 -0.942 -15.584 1.00 67.12 96 LYS A N 1
ATOM 772 C CA . LYS A 1 96 ? 1.280 -1.692 -16.710 1.00 67.12 96 LYS A CA 1
ATOM 773 C C . LYS A 1 96 ? 2.058 -0.730 -17.604 1.00 67.12 96 LYS A C 1
ATOM 775 O O . LYS A 1 96 ? 1.450 0.009 -18.373 1.00 67.12 96 LYS A O 1
ATOM 780 N N . GLN A 1 97 ? 3.388 -0.719 -17.514 1.00 61.72 97 GLN A N 1
ATOM 781 C CA . GLN A 1 97 ? 4.171 -0.052 -18.555 1.00 61.72 97 GLN A CA 1
ATOM 782 C C . GLN A 1 97 ? 3.842 -0.683 -19.921 1.00 61.72 97 GLN A C 1
ATOM 784 O O . GLN A 1 97 ? 3.585 -1.893 -19.986 1.00 61.72 97 GLN A O 1
ATOM 789 N N . PRO A 1 98 ? 3.806 0.095 -21.017 1.00 55.62 98 PRO A N 1
ATOM 790 C CA . PRO A 1 98 ? 3.824 -0.507 -22.338 1.00 55.62 98 PRO A CA 1
ATOM 791 C C . PRO A 1 98 ? 5.096 -1.361 -22.448 1.00 55.62 98 PRO A C 1
ATOM 793 O O . PRO A 1 98 ? 6.129 -0.945 -21.928 1.00 55.62 98 PRO A O 1
ATOM 796 N N . PRO A 1 99 ? 5.049 -2.547 -23.079 1.00 55.72 99 PRO A N 1
ATOM 797 C CA . PRO A 1 99 ? 6.273 -3.282 -23.358 1.00 55.72 99 PRO A CA 1
ATOM 798 C C . PRO A 1 99 ? 7.182 -2.366 -24.178 1.00 55.72 99 PRO A C 1
ATOM 800 O O . PRO A 1 99 ? 6.764 -1.893 -25.238 1.00 55.72 99 PRO A O 1
ATOM 803 N N . ASP A 1 100 ? 8.376 -2.079 -23.659 1.00 53.41 100 ASP A N 1
ATOM 804 C CA . ASP A 1 100 ? 9.360 -1.254 -24.349 1.00 53.41 100 ASP A CA 1
ATOM 805 C C . ASP A 1 100 ? 9.526 -1.765 -25.783 1.00 53.41 100 ASP A C 1
ATOM 807 O O . ASP A 1 100 ? 9.916 -2.912 -26.025 1.00 53.41 100 ASP A O 1
ATOM 811 N N . ALA A 1 101 ? 9.232 -0.898 -26.752 1.00 44.59 101 ALA A N 1
ATOM 812 C CA . ALA A 1 101 ? 9.847 -1.027 -28.055 1.00 44.59 101 ALA A CA 1
ATOM 813 C C . ALA A 1 101 ? 11.352 -0.934 -27.812 1.00 44.59 101 ALA A C 1
ATOM 815 O O . ALA A 1 101 ? 11.824 0.034 -27.219 1.00 44.59 101 ALA A O 1
ATOM 816 N N . THR A 1 102 ? 12.082 -1.959 -28.238 1.00 50.94 102 THR A N 1
ATOM 817 C CA . THR A 1 102 ? 13.538 -1.976 -28.337 1.00 50.94 102 THR A CA 1
ATOM 818 C C . THR A 1 102 ? 14.069 -0.597 -28.733 1.00 50.94 102 THR A C 1
ATOM 820 O O . THR A 1 102 ? 14.005 -0.214 -29.895 1.00 50.94 102 THR A O 1
ATOM 823 N N . SER A 1 103 ? 14.603 0.150 -27.771 1.00 47.09 103 SER A N 1
ATOM 824 C CA . SER A 1 103 ? 15.500 1.268 -28.036 1.00 47.09 103 SER A CA 1
ATOM 825 C C . SER A 1 103 ? 16.869 0.862 -27.518 1.00 47.09 103 SER A C 1
ATOM 827 O O . SER A 1 103 ? 17.346 1.360 -26.502 1.00 47.09 103 SER A O 1
ATOM 829 N N . SER A 1 104 ? 17.496 -0.088 -28.216 1.00 56.09 104 SER A N 1
ATOM 830 C CA . SER A 1 104 ? 18.949 -0.211 -28.203 1.00 56.09 104 SER A CA 1
ATOM 831 C C . SER A 1 104 ? 19.511 1.038 -28.883 1.00 56.09 104 SER A C 1
ATOM 833 O O . SER A 1 104 ? 19.686 1.071 -30.100 1.00 56.09 104 SER A O 1
ATOM 835 N N . SER A 1 105 ? 19.741 2.093 -28.112 1.00 45.00 105 SER A N 1
ATOM 836 C CA . SER A 1 105 ? 20.621 3.169 -28.556 1.00 45.00 105 SER A CA 1
ATOM 837 C C . SER A 1 105 ? 22.040 2.772 -28.171 1.00 45.00 105 SER A C 1
ATOM 839 O O . SER A 1 105 ? 22.586 3.267 -27.186 1.00 45.00 105 SER A O 1
ATOM 841 N N . ASP A 1 106 ? 22.608 1.839 -28.937 1.00 50.16 106 ASP A N 1
ATOM 842 C CA . ASP A 1 106 ? 24.057 1.684 -29.045 1.00 50.16 106 ASP A CA 1
ATOM 843 C C . ASP A 1 106 ? 24.578 2.920 -29.782 1.00 50.16 106 ASP A C 1
ATOM 845 O O . ASP A 1 106 ? 24.734 2.943 -31.002 1.00 50.16 106 ASP A O 1
ATOM 849 N N . SER A 1 107 ? 24.769 4.002 -29.037 1.00 49.00 107 SER A N 1
ATOM 850 C CA . SER A 1 107 ? 25.561 5.127 -29.510 1.00 49.00 107 SER A CA 1
ATOM 851 C C . SER A 1 107 ? 27.005 4.870 -29.094 1.00 49.00 107 SER A C 1
ATOM 853 O O . SER A 1 107 ? 27.425 5.282 -28.011 1.00 49.00 107 SER A O 1
ATOM 855 N N . ASP A 1 108 ? 27.752 4.167 -29.946 1.00 52.06 108 ASP A N 1
ATOM 856 C CA . ASP A 1 108 ? 29.211 4.109 -29.867 1.00 52.06 108 ASP A CA 1
ATOM 857 C C . ASP A 1 108 ? 29.783 5.537 -29.976 1.00 52.06 108 ASP A C 1
ATOM 859 O O . ASP A 1 108 ? 29.438 6.265 -30.914 1.00 52.06 108 ASP A O 1
ATOM 863 N N . PRO A 1 109 ? 30.656 5.986 -29.056 1.00 55.16 109 PRO A N 1
ATOM 864 C CA . PRO A 1 109 ? 31.349 7.249 -29.232 1.00 55.16 109 PRO A CA 1
ATOM 865 C C . PRO A 1 109 ? 32.409 7.111 -30.333 1.00 55.16 109 PRO A C 1
ATOM 867 O O . PRO A 1 109 ? 33.378 6.362 -30.215 1.00 55.16 109 PRO A O 1
ATOM 870 N N . ASP A 1 110 ? 32.191 7.877 -31.398 1.00 45.91 110 ASP A N 1
ATOM 871 C CA . ASP A 1 110 ? 33.065 8.118 -32.543 1.00 45.91 110 ASP A CA 1
ATOM 872 C C . ASP A 1 110 ? 34.516 8.425 -32.109 1.00 45.91 110 ASP A C 1
ATOM 874 O O . ASP A 1 110 ? 34.845 9.517 -31.635 1.00 45.91 110 ASP A O 1
ATOM 878 N N . PHE A 1 111 ? 35.408 7.439 -32.244 1.00 48.06 111 PHE A N 1
ATOM 879 C CA . PHE A 1 111 ? 36.848 7.639 -32.097 1.00 48.06 111 PHE A CA 1
ATOM 880 C C . PHE A 1 111 ? 37.393 8.310 -33.364 1.00 48.06 111 PHE A C 1
ATOM 882 O O . PHE A 1 111 ? 37.788 7.647 -34.322 1.00 48.06 111 PHE A O 1
ATOM 889 N N . SER A 1 112 ? 37.487 9.641 -33.343 1.00 55.84 112 SER A N 1
ATOM 890 C CA . SER A 1 112 ? 38.275 10.404 -34.320 1.00 55.84 112 SER A CA 1
ATOM 891 C C . SER A 1 112 ? 39.740 9.928 -34.345 1.00 55.84 112 SER A C 1
ATOM 893 O O . SER A 1 112 ? 40.418 10.005 -33.313 1.00 55.84 112 SER A O 1
ATOM 895 N N . PRO A 1 113 ? 40.302 9.502 -35.494 1.00 46.28 113 PRO A N 1
ATOM 896 C CA . PRO A 1 113 ? 41.719 9.187 -35.577 1.00 46.28 113 PRO A CA 1
ATOM 897 C C . PRO A 1 113 ? 42.514 10.482 -35.784 1.00 46.28 113 PRO A C 1
ATOM 899 O O . PRO A 1 113 ? 42.460 11.113 -36.838 1.00 46.28 113 PRO A O 1
ATOM 902 N N . SER A 1 114 ? 43.282 10.888 -34.771 1.00 49.91 114 SER A N 1
ATOM 903 C CA . SER A 1 114 ? 44.289 11.945 -34.925 1.00 49.91 114 SER A CA 1
ATOM 904 C C . SER A 1 114 ? 45.498 11.420 -35.725 1.00 49.91 114 SER A C 1
ATOM 906 O O . SER A 1 114 ? 45.955 10.302 -35.464 1.00 49.91 114 SER A O 1
ATOM 908 N N . PRO A 1 115 ? 46.059 12.189 -36.676 1.00 48.22 115 PRO A N 1
ATOM 909 C CA . PRO A 1 115 ? 47.121 11.717 -37.561 1.00 48.22 115 PRO A CA 1
ATOM 910 C C . PRO A 1 115 ? 48.489 11.767 -36.863 1.00 48.22 115 PRO A C 1
ATOM 912 O O . PRO A 1 115 ? 48.868 12.795 -36.301 1.00 48.22 115 PRO A O 1
ATOM 915 N N . ARG A 1 116 ? 49.276 10.683 -36.934 1.00 46.94 116 ARG A N 1
ATOM 916 C CA . ARG A 1 116 ? 50.713 10.708 -36.592 1.00 46.94 116 ARG A CA 1
ATOM 917 C C . ARG A 1 116 ? 51.599 10.385 -37.802 1.00 46.94 116 ARG A C 1
ATOM 919 O O . ARG A 1 116 ? 51.176 9.625 -38.670 1.00 46.94 116 ARG A O 1
ATOM 926 N N . PRO A 1 117 ? 52.808 10.977 -37.879 1.00 43.75 117 PRO A N 1
ATOM 927 C CA . PRO A 1 117 ? 53.538 11.167 -39.132 1.00 43.75 117 PRO A CA 1
ATOM 928 C C . PRO A 1 117 ? 54.373 9.947 -39.542 1.00 43.75 117 PRO A C 1
ATOM 930 O O . PRO A 1 117 ? 54.875 9.212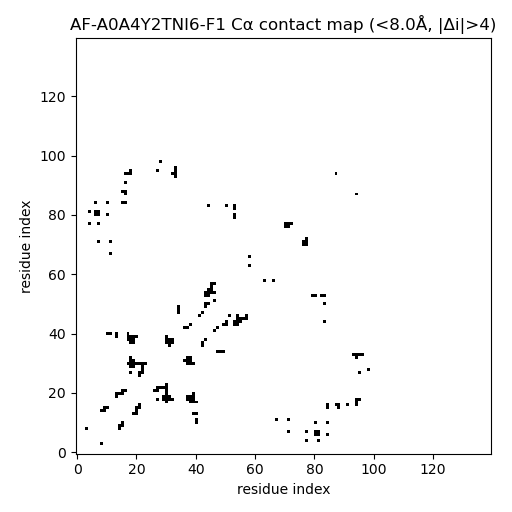 -38.693 1.00 43.75 117 PRO A O 1
ATOM 933 N N . GLN A 1 118 ? 54.576 9.786 -40.854 1.00 43.84 118 GLN A N 1
ATOM 934 C CA . GLN A 1 118 ? 55.492 8.806 -41.440 1.00 43.84 118 GLN A CA 1
ATOM 935 C C . GLN A 1 118 ? 56.923 9.338 -41.517 1.00 43.84 118 GLN A C 1
ATOM 937 O O . GLN A 1 118 ? 57.142 10.367 -42.147 1.00 43.84 118 GLN A O 1
ATOM 942 N N . THR A 1 119 ? 57.889 8.595 -40.976 1.00 39.00 119 THR A N 1
ATOM 943 C CA . THR A 1 119 ? 59.283 8.384 -41.448 1.00 39.00 119 THR A CA 1
ATOM 944 C C . THR A 1 119 ? 59.875 7.377 -40.444 1.00 39.00 119 THR A C 1
ATOM 946 O O . THR A 1 119 ? 59.565 7.489 -39.267 1.00 39.00 119 THR A O 1
ATOM 949 N N . TYR A 1 120 ? 60.633 6.322 -40.737 1.00 31.75 120 TYR A N 1
ATOM 950 C CA . TYR A 1 120 ? 61.760 6.090 -41.643 1.00 31.75 120 TYR A CA 1
ATOM 951 C C . TYR A 1 120 ? 61.933 4.556 -41.774 1.00 31.75 120 TYR A C 1
ATOM 953 O O . TYR A 1 120 ? 61.648 3.809 -40.839 1.00 31.75 120 TYR A O 1
ATOM 961 N N . GLY A 1 121 ? 62.325 4.073 -42.955 1.00 42.16 121 GLY A N 1
ATOM 962 C CA . GLY A 1 121 ? 62.295 2.648 -43.299 1.00 42.16 121 GLY A CA 1
ATOM 963 C C . GLY A 1 121 ? 63.513 1.815 -42.880 1.00 42.16 121 GLY A C 1
ATOM 964 O O . GLY A 1 121 ? 64.523 2.347 -42.440 1.00 42.16 121 GLY A O 1
ATOM 965 N N . LEU A 1 122 ? 63.373 0.491 -43.053 1.00 37.00 122 LEU A N 1
ATOM 966 C CA . LEU A 1 122 ? 64.297 -0.467 -43.698 1.00 37.00 122 LEU A CA 1
ATOM 967 C C . LEU A 1 122 ? 63.824 -1.912 -43.388 1.00 37.00 122 LEU A C 1
ATOM 969 O O . LEU A 1 122 ? 63.745 -2.332 -42.239 1.00 37.00 122 LEU A O 1
ATOM 973 N N . ARG A 1 123 ? 63.503 -2.683 -44.434 1.00 47.09 123 ARG A N 1
ATOM 974 C CA . ARG A 1 123 ? 63.378 -4.167 -44.478 1.00 47.09 123 ARG A CA 1
ATOM 97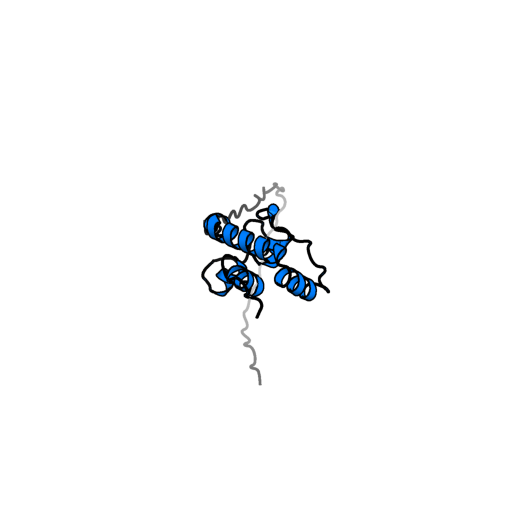5 C C . ARG A 1 123 ? 64.507 -4.654 -45.428 1.00 47.09 123 ARG A C 1
ATOM 977 O O . ARG A 1 123 ? 64.977 -3.794 -46.175 1.00 47.09 123 ARG A O 1
ATOM 984 N N . PRO A 1 124 ? 64.882 -5.952 -45.578 1.00 50.34 124 PRO A N 1
ATOM 985 C CA . PRO A 1 124 ? 64.403 -7.194 -44.935 1.00 50.34 124 PRO A CA 1
ATOM 986 C C . PRO A 1 124 ? 65.473 -8.299 -44.667 1.00 50.34 124 PRO A C 1
ATOM 988 O O . PRO A 1 124 ? 66.569 -8.255 -45.213 1.00 50.34 124 PRO A O 1
ATOM 991 N N . SER A 1 125 ? 65.099 -9.377 -43.949 1.00 40.19 125 SER A N 1
ATOM 992 C CA . SER A 1 125 ? 65.356 -10.821 -44.271 1.00 40.19 125 SER A CA 1
ATOM 993 C C . SER A 1 125 ? 65.299 -11.696 -43.009 1.00 40.19 125 SER A C 1
ATOM 995 O O . SER A 1 125 ? 65.542 -11.182 -41.931 1.00 40.19 125 SER A O 1
ATOM 997 N N . ARG A 1 126 ? 65.122 -13.025 -42.998 1.00 49.56 126 ARG A N 1
ATOM 998 C CA . ARG A 1 126 ? 64.512 -14.091 -43.826 1.00 49.56 126 ARG A CA 1
ATOM 999 C C . ARG A 1 126 ? 64.848 -15.376 -43.030 1.00 49.56 126 ARG A C 1
ATOM 1001 O O . ARG A 1 126 ? 66.018 -15.577 -42.732 1.00 49.56 126 ARG A O 1
ATOM 1008 N N . GLY A 1 127 ? 63.876 -16.228 -42.690 1.00 36.69 127 GLY A N 1
ATOM 1009 C CA . GLY A 1 127 ? 64.115 -17.577 -42.127 1.00 36.69 127 GLY A CA 1
ATOM 1010 C C . GLY A 1 127 ? 63.017 -17.999 -41.140 1.00 36.69 127 GLY A C 1
ATOM 1011 O O . GLY A 1 127 ? 62.891 -17.386 -40.092 1.00 36.69 127 GLY A O 1
ATOM 1012 N N . SER A 1 128 ? 62.029 -18.816 -41.523 1.00 42.81 128 SER A N 1
ATOM 1013 C CA . SER A 1 128 ? 62.009 -20.295 -41.640 1.00 42.81 128 SER A CA 1
ATOM 1014 C C . SER A 1 128 ? 61.291 -20.932 -40.438 1.00 42.81 128 SER A C 1
ATOM 1016 O O . SER A 1 128 ? 61.795 -20.929 -39.323 1.00 42.81 128 SER A O 1
ATOM 1018 N N . ILE A 1 129 ? 60.098 -21.477 -40.699 1.00 49.28 129 ILE A N 1
ATOM 1019 C CA . ILE A 1 129 ? 59.269 -22.287 -39.786 1.00 49.28 129 ILE A CA 1
ATOM 1020 C C . ILE A 1 129 ? 59.766 -23.745 -39.850 1.00 49.28 129 ILE A C 1
ATOM 1022 O O . ILE A 1 129 ? 60.174 -24.184 -40.927 1.00 49.28 129 ILE A O 1
ATOM 1026 N N . PRO A 1 130 ? 59.645 -24.535 -38.769 1.00 45.03 130 PRO A N 1
ATOM 1027 C CA . PRO A 1 130 ? 58.824 -25.741 -38.910 1.00 45.03 130 PRO A CA 1
ATOM 1028 C C . PRO A 1 130 ? 57.856 -25.988 -37.741 1.00 45.03 130 PRO A C 1
ATOM 1030 O O . PRO A 1 130 ? 58.110 -25.654 -36.587 1.00 45.03 130 PRO A O 1
ATOM 1033 N N . ARG A 1 131 ? 56.724 -26.608 -38.099 1.00 46.78 131 ARG A N 1
ATOM 1034 C CA . ARG A 1 131 ? 55.683 -27.156 -37.219 1.00 46.78 131 ARG A CA 1
ATOM 1035 C C . ARG A 1 131 ? 56.199 -28.375 -36.452 1.00 46.78 131 ARG A C 1
ATOM 1037 O O . ARG A 1 131 ? 56.782 -29.258 -37.075 1.00 46.78 131 ARG A O 1
ATOM 1044 N N . THR A 1 132 ? 55.761 -28.527 -35.202 1.00 45.97 132 THR A N 1
ATOM 1045 C CA . THR A 1 132 ? 55.626 -29.859 -34.594 1.00 45.97 132 THR A CA 1
ATOM 1046 C C . THR A 1 132 ? 54.368 -29.947 -33.732 1.00 45.97 132 THR A C 1
ATOM 1048 O O . THR A 1 132 ? 54.095 -29.088 -32.899 1.00 45.97 132 THR A O 1
ATOM 1051 N N . LEU A 1 133 ? 53.588 -30.989 -34.015 1.00 50.25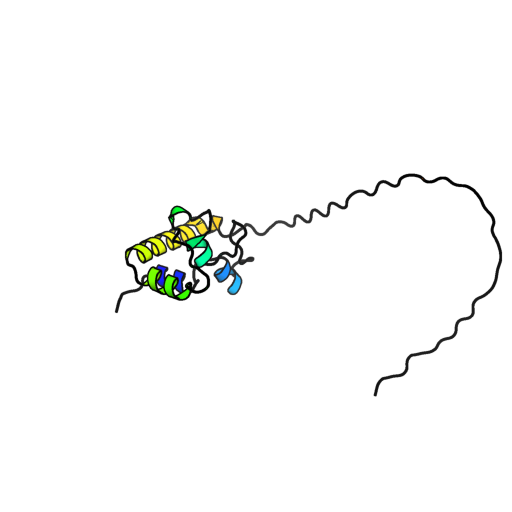 133 LEU A N 1
ATOM 1052 C CA . LEU A 1 133 ? 52.367 -31.431 -33.346 1.00 50.25 133 LEU A CA 1
ATOM 1053 C C . LEU A 1 133 ? 52.716 -32.106 -32.017 1.00 50.25 133 LEU A C 1
ATOM 1055 O O . LEU A 1 133 ? 53.472 -33.073 -32.045 1.00 50.25 133 LEU A O 1
ATOM 1059 N N . ILE A 1 134 ? 52.122 -31.686 -30.895 1.00 51.66 134 ILE A N 1
ATOM 1060 C CA . ILE A 1 134 ? 52.030 -32.524 -29.689 1.00 51.66 134 ILE A CA 1
ATOM 1061 C C . ILE A 1 134 ? 50.653 -32.316 -29.040 1.00 51.66 134 ILE A C 1
ATOM 1063 O O . ILE A 1 134 ? 50.301 -31.219 -28.613 1.00 51.66 134 ILE A O 1
ATOM 1067 N N . SER A 1 135 ? 49.868 -33.390 -29.036 1.00 52.81 135 SER A N 1
ATOM 1068 C CA . SER A 1 135 ? 48.530 -33.537 -28.450 1.00 52.81 135 SER A CA 1
ATOM 1069 C C . SER A 1 135 ? 48.559 -33.544 -26.906 1.00 52.81 135 SER A C 1
ATOM 1071 O O . SER A 1 135 ? 49.595 -33.878 -26.331 1.00 52.81 135 SER A O 1
ATOM 1073 N N . PRO A 1 136 ? 47.439 -33.259 -26.210 1.00 60.47 136 PRO A N 1
ATOM 1074 C CA . PRO A 1 136 ? 47.389 -33.262 -24.744 1.00 60.47 136 PRO A CA 1
ATOM 1075 C C . PRO A 1 136 ? 47.182 -34.678 -24.164 1.00 60.47 136 PRO A C 1
ATOM 1077 O O . PRO A 1 136 ? 46.460 -35.477 -24.772 1.00 60.47 136 PRO A O 1
ATOM 1080 N N . PRO A 1 137 ? 47.734 -35.014 -22.980 1.00 59.44 137 PRO A N 1
ATOM 1081 C CA . PRO A 1 137 ? 47.364 -36.237 -22.279 1.00 59.44 137 PRO A CA 1
ATOM 1082 C C . PRO A 1 137 ? 46.056 -36.074 -21.485 1.00 59.44 137 PRO A C 1
ATOM 1084 O O . PRO A 1 137 ? 45.754 -35.019 -20.928 1.00 59.44 137 PRO A O 1
ATOM 1087 N N . LYS A 1 138 ? 45.282 -37.164 -21.474 1.00 46.56 138 LYS A N 1
ATOM 1088 C CA . LYS A 1 138 ? 43.998 -37.357 -20.787 1.00 46.56 138 LYS A CA 1
ATOM 1089 C C . LYS A 1 138 ? 44.158 -37.430 -19.265 1.00 46.56 138 LYS A C 1
ATOM 1091 O O . LYS A 1 138 ? 45.133 -37.979 -18.765 1.00 46.56 138 LYS A O 1
ATOM 1096 N N . SER A 1 139 ? 43.129 -36.945 -18.576 1.00 52.16 139 SER A N 1
ATOM 1097 C CA . SER A 1 139 ? 42.847 -37.166 -17.155 1.00 52.16 139 SER A CA 1
ATOM 1098 C C . SER A 1 139 ? 42.578 -38.649 -16.852 1.00 52.16 139 SER A C 1
ATOM 1100 O O . SER A 1 139 ? 41.905 -39.329 -17.632 1.00 52.16 139 SER A O 1
ATOM 1102 N N . MET A 1 140 ? 43.083 -39.104 -15.702 1.00 54.19 140 MET A N 1
ATOM 1103 C CA . MET A 1 140 ? 42.471 -40.124 -14.841 1.00 54.19 140 MET A CA 1
ATOM 1104 C C . MET A 1 140 ? 42.284 -39.517 -13.454 1.00 54.19 140 MET A C 1
ATOM 1106 O O . MET A 1 140 ? 43.091 -38.618 -13.118 1.00 54.19 140 MET A O 1
#

pLDDT: mean 78.46, std 21.94, range [31.75, 97.88]

Foldseek 3Di:
DPDQDPLLVCLLVQHALFLLNCVVVVNADGQAFPVGHGRTSLCLQDPDPVNVVLHDHRDDPVCVVVVSVVLRVDPVSSVSSVVSRVVSNVVSVNGHDDDDDDPPPPPDPDDDDDDDDDDDDDDDDDDDDDDDDDDDDDDD

Nearest PDB structures (foldseek):
  7n32-assembly1_d  TM=4.003E-01  e=9.811E+00  Tetrahymena thermophila